Protein AF-A0A353QYB6-F1 (afdb_monomer_lite)

Radius of gyration: 22.94 Å; chains: 1; bounding box: 49×76×60 Å

Secondary structure (DSSP, 8-state):
-------HHHHHHHHHHHHHHHHHHTTSSGGGGSHHHHHHHHHHHTS-HHHHHHHHHHHHHHHHHHHHHTTS--SHHHHHHHHHHTT----S-SGGGSSHHHHHHHHHHHHS-HHHHHHHHHHHHHHHHHHHHGGGSS------------

Foldseek 3Di:
DDDPPPPPVVVVVVVVVVVVVVVVVLCPDPQSVPVLSSVLVVVLLVDDPVLVLVLLVVLLVLLVVVCVVVVVDPDPVSSVVLLVVLQDCPDPPDSQSVDSSSSSSVSSLSPDDPVVVVVSSVVSVVSVVVVVVVVVPPPPDDDPDDDDDD

pLDDT: mean 74.9, std 16.54, range [41.34, 92.12]

Structure (mmCIF, N/CA/C/O backbone):
data_AF-A0A353QYB6-F1
#
_entry.id   AF-A0A353QYB6-F1
#
loop_
_atom_site.group_PDB
_atom_site.id
_atom_site.type_symbol
_atom_site.label_atom_id
_atom_site.label_alt_id
_atom_site.label_comp_id
_atom_site.label_asym_id
_atom_site.label_entity_id
_atom_site.label_seq_id
_atom_site.pdbx_PDB_ins_code
_atom_site.Cartn_x
_atom_site.Cartn_y
_atom_site.Cartn_z
_atom_site.occupancy
_atom_site.B_iso_or_equiv
_atom_site.auth_seq_id
_atom_site.auth_comp_id
_atom_site.auth_asym_id
_atom_site.auth_atom_id
_atom_site.pdbx_PDB_model_num
ATOM 1 N N . MET A 1 1 ? 15.954 -36.002 -38.496 1.00 42.25 1 MET A N 1
ATOM 2 C CA . MET A 1 1 ? 15.210 -35.577 -37.290 1.00 42.25 1 MET A CA 1
ATOM 3 C C . MET A 1 1 ? 14.194 -34.516 -37.717 1.00 42.25 1 MET A C 1
ATOM 5 O O . MET A 1 1 ? 14.586 -33.361 -37.823 1.00 42.25 1 MET A O 1
ATOM 9 N N . PRO A 1 2 ? 12.956 -34.870 -38.111 1.00 41.34 2 PRO A N 1
ATOM 10 C CA . PRO A 1 2 ? 12.035 -33.892 -38.674 1.00 41.34 2 PRO A CA 1
ATOM 11 C C . PRO A 1 2 ? 11.235 -33.227 -37.552 1.00 41.34 2 PRO A C 1
ATOM 13 O O . PRO A 1 2 ? 10.491 -33.888 -36.829 1.00 41.34 2 PRO A O 1
ATOM 16 N N . TYR A 1 3 ? 11.377 -31.910 -37.418 1.00 44.81 3 TYR A N 1
ATOM 17 C CA . TYR A 1 3 ? 10.413 -31.100 -36.685 1.00 44.81 3 TYR A CA 1
ATOM 18 C C . TYR A 1 3 ? 9.067 -31.233 -37.403 1.00 44.81 3 TYR A C 1
ATOM 20 O O . TYR A 1 3 ? 8.918 -30.793 -38.544 1.00 44.81 3 TYR A O 1
ATOM 28 N N . LEU A 1 4 ? 8.114 -31.919 -36.764 1.00 46.19 4 LEU A N 1
ATOM 29 C CA . LEU A 1 4 ? 6.747 -32.024 -37.257 1.00 46.19 4 LEU A CA 1
ATOM 30 C C . LEU A 1 4 ? 6.182 -30.615 -37.441 1.00 46.19 4 LEU A C 1
ATOM 32 O O . LEU A 1 4 ? 6.070 -29.840 -36.492 1.00 46.19 4 LEU A O 1
ATOM 36 N N . ASN A 1 5 ? 5.817 -30.318 -38.683 1.00 53.81 5 ASN A N 1
ATOM 37 C CA . ASN A 1 5 ? 5.134 -29.105 -39.088 1.00 53.81 5 ASN A CA 1
ATOM 38 C C . ASN A 1 5 ? 3.717 -29.138 -38.492 1.00 53.81 5 ASN A C 1
ATOM 40 O O . ASN A 1 5 ? 2.794 -29.721 -39.065 1.00 53.81 5 ASN A O 1
ATOM 44 N N . LEU A 1 6 ? 3.573 -28.619 -37.271 1.00 51.34 6 LEU A N 1
ATOM 45 C CA . LEU A 1 6 ? 2.294 -28.578 -36.574 1.00 51.34 6 LEU A CA 1
ATOM 46 C C . LEU A 1 6 ? 1.309 -27.716 -37.384 1.00 51.34 6 LEU A C 1
ATOM 48 O O . LEU A 1 6 ? 1.665 -26.618 -37.814 1.00 51.34 6 LEU A O 1
ATOM 52 N N . PRO A 1 7 ? 0.061 -28.174 -37.589 1.00 56.31 7 PRO A N 1
ATOM 53 C CA . PRO A 1 7 ? -0.924 -27.418 -38.350 1.00 56.31 7 PRO A CA 1
ATOM 54 C C . PRO A 1 7 ? -1.155 -26.044 -37.707 1.00 56.31 7 PRO A C 1
ATOM 56 O O . PRO A 1 7 ? -1.299 -25.937 -36.491 1.00 56.31 7 PRO A O 1
ATOM 59 N N . ILE A 1 8 ? -1.254 -24.991 -38.524 1.00 55.84 8 ILE A N 1
ATOM 60 C CA . ILE A 1 8 ? -1.395 -23.582 -38.095 1.00 55.84 8 ILE A CA 1
ATOM 61 C C . ILE A 1 8 ? -2.524 -23.390 -37.055 1.00 55.84 8 ILE A C 1
ATOM 63 O O . ILE A 1 8 ? -2.413 -22.553 -36.161 1.00 55.84 8 ILE A O 1
ATOM 67 N N . LYS A 1 9 ? -3.593 -24.204 -37.110 1.00 50.03 9 LYS A N 1
ATOM 68 C CA . LYS A 1 9 ? -4.676 -24.215 -36.105 1.00 50.03 9 LYS A CA 1
ATOM 69 C C . LYS A 1 9 ? -4.204 -24.619 -34.698 1.00 50.03 9 LYS A C 1
ATOM 71 O O . LYS A 1 9 ? -4.651 -24.019 -33.728 1.00 50.03 9 LYS A O 1
ATOM 76 N N . MET A 1 10 ? -3.292 -25.587 -34.581 1.00 46.06 10 MET A N 1
ATOM 77 C CA . MET A 1 10 ? -2.682 -25.995 -33.307 1.00 46.06 10 MET A CA 1
ATOM 78 C C . MET A 1 10 ? -1.759 -24.906 -32.763 1.00 46.06 10 MET A C 1
ATOM 80 O O . MET A 1 10 ? -1.831 -24.588 -31.583 1.00 46.06 10 MET A O 1
ATOM 84 N N . VAL A 1 11 ? -0.959 -24.262 -33.619 1.00 54.94 11 VAL A N 1
ATOM 85 C CA . VAL A 1 11 ? -0.106 -23.135 -33.203 1.00 54.94 11 VAL A CA 1
ATOM 86 C C . VAL A 1 11 ? -0.957 -21.980 -32.663 1.00 54.94 11 VAL A C 1
ATOM 88 O O . VAL A 1 11 ? -0.653 -21.450 -31.598 1.00 54.94 11 VAL A O 1
ATOM 91 N N . LYS A 1 12 ? -2.082 -21.654 -33.319 1.00 51.41 12 LYS A N 1
ATOM 92 C CA . LYS A 1 12 ? -3.044 -20.653 -32.822 1.00 51.41 12 LYS A CA 1
ATOM 93 C C . LYS A 1 12 ? -3.677 -21.040 -31.482 1.00 51.41 12 LYS A C 1
ATOM 95 O O . LYS A 1 12 ? -3.816 -20.174 -30.629 1.00 51.41 12 LYS A O 1
ATOM 100 N N . LEU A 1 13 ? -4.009 -22.315 -31.267 1.00 53.12 13 LEU A N 1
ATOM 101 C CA . LEU A 1 13 ? -4.500 -22.813 -29.974 1.00 53.12 13 LEU A CA 1
ATOM 102 C C . LEU A 1 13 ? -3.441 -22.708 -28.869 1.00 53.12 13 LEU A C 1
ATOM 104 O O . LEU A 1 13 ? -3.777 -22.336 -27.752 1.00 53.12 13 LEU A O 1
ATOM 108 N N . PHE A 1 14 ? -2.168 -22.979 -29.167 1.00 52.03 14 PHE A N 1
ATOM 109 C CA . PHE A 1 14 ? -1.072 -22.849 -28.200 1.00 52.03 14 PHE A CA 1
ATOM 110 C C . PHE A 1 14 ? -0.734 -21.390 -27.866 1.00 52.03 14 PHE A C 1
ATOM 112 O O . PHE A 1 14 ? -0.475 -21.083 -26.703 1.00 52.03 14 PHE A O 1
ATOM 119 N N . VAL A 1 15 ? -0.748 -20.492 -28.858 1.00 56.06 15 VAL A N 1
ATOM 120 C CA . VAL A 1 15 ? -0.592 -19.040 -28.646 1.00 56.06 15 VAL A CA 1
ATOM 121 C C . VAL A 1 15 ? -1.756 -18.518 -27.808 1.00 56.06 15 VAL A C 1
ATOM 123 O O . VAL A 1 15 ? -1.536 -17.931 -26.753 1.00 56.06 15 VAL A O 1
ATOM 126 N N . SER A 1 16 ? -2.981 -18.876 -28.193 1.00 48.50 16 SER A N 1
ATOM 127 C CA . SER A 1 16 ? -4.193 -18.527 -27.464 1.00 48.50 16 SER A CA 1
ATOM 128 C C . SER A 1 16 ? -4.173 -19.071 -26.034 1.00 48.50 16 SER A C 1
ATOM 130 O O . SER A 1 16 ? -4.439 -18.322 -25.110 1.00 48.50 16 SER A O 1
ATOM 132 N N . ALA A 1 17 ? -3.764 -20.320 -25.798 1.00 52.78 17 ALA A N 1
ATOM 133 C CA . ALA A 1 17 ? -3.654 -20.885 -24.451 1.00 52.78 17 ALA A CA 1
ATOM 134 C C . ALA A 1 17 ? -2.601 -20.175 -23.580 1.00 52.78 17 ALA A C 1
ATOM 136 O O . ALA A 1 17 ? -2.788 -20.074 -22.368 1.00 52.78 17 ALA A O 1
ATOM 137 N N . LYS A 1 18 ? -1.508 -19.665 -24.167 1.00 45.44 18 LYS A N 1
ATOM 138 C CA . LYS A 1 18 ? -0.525 -18.834 -23.451 1.00 45.44 18 LYS A CA 1
ATOM 139 C C . LYS A 1 18 ? -1.090 -17.452 -23.113 1.00 45.44 18 LYS A C 1
ATOM 141 O O . LYS A 1 18 ? -0.893 -17.000 -21.990 1.00 45.44 18 LYS A O 1
ATOM 146 N N . GLU A 1 19 ? -1.824 -16.826 -24.030 1.00 45.81 19 GLU A N 1
ATOM 147 C CA . GLU A 1 19 ? -2.550 -15.571 -23.783 1.00 45.81 19 GLU A CA 1
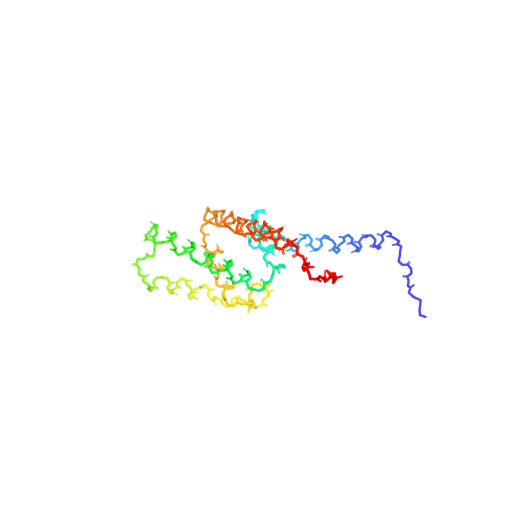ATOM 148 C C . GLU A 1 19 ? -3.648 -15.740 -22.732 1.00 45.81 19 GLU A C 1
ATOM 150 O O . GLU A 1 19 ? -3.696 -14.980 -21.771 1.00 45.81 19 GLU A O 1
ATOM 155 N N . TYR A 1 20 ? -4.450 -16.802 -22.826 1.00 47.91 20 TYR A N 1
ATOM 156 C CA . TYR A 1 20 ? -5.441 -17.168 -21.819 1.00 47.91 20 TYR A CA 1
ATOM 157 C C . TYR A 1 20 ? -4.786 -17.425 -20.462 1.00 47.91 20 TYR A C 1
ATOM 159 O O . TYR A 1 20 ? -5.299 -16.959 -19.456 1.00 47.91 20 TYR A O 1
ATOM 167 N N . LYS A 1 21 ? -3.638 -18.111 -20.399 1.00 46.25 21 LYS A N 1
ATOM 168 C CA . LYS A 1 21 ? -2.931 -18.361 -19.131 1.00 46.25 21 LYS A CA 1
ATOM 169 C C . LYS A 1 21 ? -2.330 -17.088 -18.525 1.00 46.25 21 LYS A C 1
ATOM 171 O O . LYS A 1 21 ? -2.293 -16.990 -17.302 1.00 46.25 21 LYS A O 1
ATOM 176 N N . LYS A 1 22 ? -1.901 -16.130 -19.357 1.00 44.09 22 LYS A N 1
ATOM 177 C CA . LYS A 1 22 ? -1.445 -14.796 -18.935 1.00 44.09 22 LYS A CA 1
ATOM 178 C C . LYS A 1 22 ? -2.609 -13.996 -18.336 1.00 44.09 22 LYS A C 1
ATOM 180 O O . LYS A 1 22 ? -2.547 -13.639 -17.169 1.00 44.09 22 LYS A O 1
ATOM 185 N N . VAL A 1 23 ? -3.721 -13.881 -19.067 1.00 48.78 23 VAL A N 1
ATOM 186 C CA . VAL A 1 23 ? -4.947 -13.199 -18.608 1.00 48.78 23 VAL A CA 1
ATOM 187 C C . VAL A 1 23 ? -5.548 -13.864 -17.359 1.00 48.78 23 VAL A C 1
ATOM 189 O O . VAL A 1 23 ? -6.030 -13.181 -16.469 1.00 48.78 23 VAL A O 1
ATOM 192 N N . PHE A 1 24 ? -5.497 -15.195 -17.236 1.00 45.62 24 PHE A N 1
ATOM 193 C CA . PHE A 1 24 ? -6.025 -15.916 -16.065 1.00 45.62 24 PHE A CA 1
ATOM 194 C C . PHE A 1 24 ? -5.086 -15.873 -14.842 1.00 45.62 24 PHE A C 1
ATOM 196 O O . PHE A 1 24 ? -5.518 -16.156 -13.724 1.00 45.62 24 PHE A O 1
ATOM 203 N N . MET A 1 25 ? -3.795 -15.559 -15.019 1.00 49.84 25 MET A N 1
ATOM 204 C CA . MET A 1 25 ? -2.881 -15.297 -13.896 1.00 49.84 25 MET A CA 1
ATOM 205 C C . MET A 1 25 ? -3.117 -13.917 -13.275 1.00 49.84 25 MET A C 1
ATOM 207 O O . MET A 1 25 ? -2.990 -13.813 -12.056 1.00 49.84 25 MET A O 1
ATOM 211 N N . ASP A 1 26 ? -3.565 -12.947 -14.073 1.00 50.91 26 ASP A N 1
ATOM 212 C CA . ASP A 1 26 ? -3.858 -11.562 -13.668 1.00 50.91 26 ASP A CA 1
ATOM 213 C C . ASP A 1 26 ? -5.189 -11.381 -12.908 1.00 50.91 26 ASP A C 1
ATOM 215 O O . ASP A 1 26 ? -5.547 -10.264 -12.575 1.00 50.91 26 ASP A O 1
ATOM 219 N N . TYR A 1 27 ? -5.947 -12.448 -12.617 1.00 53.81 27 TYR A N 1
ATOM 220 C CA . TYR A 1 27 ? -7.137 -12.387 -11.740 1.00 53.81 27 TYR A CA 1
ATOM 221 C C . TYR A 1 27 ? -6.960 -13.162 -10.426 1.00 53.81 27 TYR A C 1
ATOM 223 O O . TYR A 1 27 ? -7.929 -13.406 -9.701 1.00 53.81 27 TYR A O 1
ATOM 231 N N . ARG A 1 28 ? -5.741 -13.630 -10.122 1.00 71.19 28 ARG A N 1
ATOM 232 C CA . ARG A 1 28 ? -5.481 -14.454 -8.930 1.00 71.19 28 ARG A CA 1
ATOM 233 C C . ARG A 1 28 ? -5.003 -13.656 -7.726 1.00 71.19 28 ARG A C 1
ATOM 235 O O . ARG A 1 28 ? -5.112 -14.167 -6.608 1.00 71.19 28 ARG A O 1
ATOM 242 N N . ARG A 1 29 ? -4.450 -12.457 -7.911 1.00 84.00 29 ARG A N 1
ATOM 243 C CA . ARG A 1 29 ? -3.918 -11.672 -6.795 1.00 84.00 29 ARG A CA 1
ATOM 244 C C . ARG A 1 29 ? -5.085 -10.958 -6.111 1.00 84.00 29 ARG A C 1
ATOM 246 O O . ARG A 1 29 ? -6.100 -10.647 -6.727 1.00 84.00 29 ARG A O 1
ATOM 253 N N . TRP A 1 30 ? -4.987 -10.747 -4.801 1.00 87.75 30 TRP A N 1
ATOM 254 C CA . TRP A 1 30 ? -6.107 -10.198 -4.025 1.00 87.75 30 TRP A CA 1
ATOM 255 C C . TRP A 1 30 ? -6.521 -8.802 -4.516 1.00 87.75 30 TRP A C 1
ATOM 257 O O . TRP A 1 30 ? -7.710 -8.487 -4.490 1.00 87.75 30 TRP A O 1
ATOM 267 N N . TYR A 1 31 ? -5.555 -8.024 -5.017 1.00 89.81 31 TYR A N 1
ATOM 268 C CA . TYR A 1 31 ? -5.762 -6.681 -5.545 1.00 89.81 31 TYR A CA 1
ATOM 269 C C . TYR A 1 31 ? -6.331 -6.646 -6.967 1.00 89.81 31 TYR A C 1
ATOM 271 O O . TYR A 1 31 ? -6.831 -5.607 -7.382 1.00 89.81 31 TYR A O 1
ATOM 279 N N . ASP A 1 32 ? -6.335 -7.767 -7.697 1.00 88.38 32 ASP A N 1
ATOM 280 C CA . ASP A 1 32 ? -6.883 -7.825 -9.062 1.00 88.38 32 ASP A CA 1
ATOM 281 C C . ASP A 1 32 ? -8.416 -7.714 -9.093 1.00 88.38 32 ASP A C 1
ATOM 283 O O . ASP A 1 32 ? -9.030 -7.523 -10.142 1.00 88.38 32 ASP A O 1
ATOM 287 N N . LYS A 1 33 ? -9.055 -7.830 -7.924 1.00 85.81 33 LYS A N 1
ATOM 288 C CA . LYS A 1 33 ? -10.506 -7.692 -7.753 1.00 85.81 33 LYS A CA 1
ATOM 289 C C . LYS A 1 33 ? -10.989 -6.252 -7.915 1.00 85.81 33 LYS A C 1
ATOM 291 O O . LYS A 1 33 ? -12.158 -6.047 -8.233 1.00 85.81 33 LYS A O 1
ATOM 296 N N . ASP A 1 34 ? -10.117 -5.279 -7.666 1.00 86.88 34 ASP A N 1
ATOM 297 C CA . ASP A 1 34 ? -10.393 -3.863 -7.875 1.00 86.88 34 ASP A CA 1
ATOM 298 C C . ASP A 1 34 ? -9.627 -3.407 -9.129 1.00 86.88 34 ASP A C 1
ATOM 300 O O . ASP A 1 34 ? -8.397 -3.467 -9.148 1.00 86.88 34 ASP A O 1
ATOM 304 N N . PRO A 1 35 ? -10.314 -2.957 -10.195 1.00 88.31 35 PRO A N 1
ATOM 305 C CA . PRO A 1 35 ? -9.655 -2.588 -11.445 1.00 88.31 35 PRO A CA 1
ATOM 306 C C . PRO A 1 35 ? -8.712 -1.384 -11.301 1.00 88.31 35 PRO A C 1
ATOM 308 O O . PRO A 1 35 ? -7.736 -1.286 -12.045 1.00 88.31 35 PRO A O 1
ATOM 311 N N . ILE A 1 36 ? -8.981 -0.472 -10.361 1.00 88.88 36 ILE A N 1
ATOM 312 C CA . ILE A 1 36 ? -8.123 0.686 -10.087 1.00 88.88 36 ILE A CA 1
ATOM 313 C C . ILE A 1 36 ? -6.865 0.204 -9.374 1.00 88.88 36 ILE A C 1
ATOM 315 O O . ILE A 1 36 ? -5.757 0.523 -9.803 1.00 88.88 36 ILE A O 1
ATOM 319 N N . LEU A 1 37 ? -7.031 -0.606 -8.326 1.00 89.44 37 LEU A N 1
ATOM 320 C CA . LEU A 1 37 ? -5.900 -1.117 -7.559 1.00 89.44 37 LEU A CA 1
ATOM 321 C C . LEU A 1 37 ? -5.024 -2.061 -8.391 1.00 89.44 37 LEU A C 1
ATOM 323 O O . LEU A 1 37 ? -3.804 -1.947 -8.347 1.00 89.44 37 LEU A O 1
ATOM 327 N N . SER A 1 38 ? -5.627 -2.938 -9.197 1.00 89.94 38 SER A N 1
ATOM 328 C CA . SER A 1 38 ? -4.914 -3.821 -10.126 1.00 89.94 38 SER A CA 1
ATOM 329 C C . SER A 1 38 ? -4.039 -3.020 -11.090 1.00 89.94 38 SER A C 1
ATOM 331 O O . SER A 1 38 ? -2.840 -3.275 -11.210 1.00 89.94 38 SER A O 1
ATOM 333 N N . LYS A 1 39 ? -4.605 -1.977 -11.715 1.00 88.94 39 LYS A N 1
ATOM 334 C CA . LYS A 1 39 ? -3.857 -1.101 -12.623 1.00 88.94 39 LYS A CA 1
ATOM 335 C C . LYS A 1 39 ? -2.732 -0.359 -11.899 1.00 88.94 39 LYS A C 1
ATOM 337 O O . LYS A 1 39 ? -1.621 -0.304 -12.419 1.00 88.94 39 LYS A O 1
ATOM 342 N N . ALA A 1 40 ? -3.003 0.184 -10.714 1.00 89.38 40 ALA A N 1
ATOM 343 C CA . ALA A 1 40 ? -2.007 0.882 -9.906 1.00 89.38 40 ALA A CA 1
ATOM 344 C C . ALA A 1 40 ? -0.835 -0.041 -9.526 1.00 89.38 40 ALA A C 1
ATOM 346 O O . ALA A 1 40 ? 0.322 0.325 -9.717 1.00 89.38 40 ALA A O 1
ATOM 347 N N . MET A 1 41 ? -1.127 -1.266 -9.077 1.00 90.31 41 MET A N 1
ATOM 348 C CA . MET A 1 41 ? -0.117 -2.273 -8.738 1.00 90.31 41 MET A CA 1
ATOM 349 C C . MET A 1 41 ? 0.681 -2.736 -9.961 1.00 90.31 41 MET A C 1
ATOM 351 O O . MET A 1 41 ? 1.884 -2.949 -9.843 1.00 90.31 41 MET A O 1
ATOM 355 N N . GLY A 1 42 ? 0.049 -2.850 -11.133 1.00 90.00 42 GLY A N 1
ATOM 356 C CA . GLY A 1 42 ? 0.740 -3.183 -12.381 1.00 90.00 42 GLY A CA 1
ATOM 357 C C . GLY A 1 42 ? 1.732 -2.103 -12.822 1.00 90.00 42 GLY A C 1
ATOM 358 O O . GLY A 1 42 ? 2.840 -2.422 -13.242 1.00 90.00 42 GLY A O 1
ATOM 359 N N . ILE A 1 43 ? 1.374 -0.822 -12.681 1.00 88.38 43 ILE A N 1
ATOM 360 C CA . ILE A 1 43 ? 2.295 0.291 -12.970 1.00 88.38 43 ILE A CA 1
ATOM 361 C C . ILE A 1 43 ? 3.444 0.306 -11.957 1.00 88.38 43 ILE A C 1
ATOM 363 O O . ILE A 1 43 ? 4.607 0.466 -12.340 1.00 88.38 43 ILE A O 1
ATOM 367 N N . LEU A 1 44 ? 3.126 0.096 -10.677 1.00 89.81 44 LEU A N 1
ATOM 368 C CA . LEU A 1 44 ? 4.111 0.044 -9.604 1.00 89.81 44 LEU A CA 1
ATOM 369 C C . LEU A 1 44 ? 5.141 -1.076 -9.833 1.00 89.81 44 LEU A C 1
ATOM 371 O O . LEU A 1 44 ? 6.333 -0.805 -9.743 1.00 89.81 44 LEU A O 1
ATOM 375 N N . GLU A 1 45 ? 4.701 -2.278 -10.231 1.00 91.12 45 GLU A N 1
ATOM 376 C CA . GLU A 1 45 ? 5.563 -3.432 -10.563 1.00 91.12 45 GLU A CA 1
ATOM 377 C C . GLU A 1 45 ? 6.597 -3.100 -11.655 1.00 91.12 45 GLU A C 1
ATOM 379 O O . GLU A 1 45 ? 7.716 -3.603 -11.621 1.00 91.12 45 GLU A O 1
ATOM 384 N N . THR A 1 46 ? 6.247 -2.228 -12.606 1.00 89.25 46 THR A N 1
ATOM 385 C CA . THR A 1 46 ? 7.133 -1.809 -13.712 1.00 89.25 46 THR A CA 1
ATOM 386 C C . THR A 1 46 ? 7.929 -0.528 -13.450 1.00 89.25 46 THR A C 1
ATOM 388 O O . THR A 1 46 ? 8.704 -0.106 -14.306 1.00 89.25 46 THR A O 1
ATOM 391 N N . SER A 1 47 ? 7.716 0.119 -12.304 1.00 88.88 47 SER A N 1
ATOM 392 C CA . SER A 1 47 ? 8.402 1.361 -11.939 1.00 88.88 47 SER A CA 1
ATOM 393 C C . SER A 1 47 ? 9.771 1.097 -11.311 1.00 88.88 47 SER A C 1
ATOM 395 O O . SER A 1 47 ? 10.030 0.002 -10.826 1.00 88.88 47 SER A O 1
ATOM 397 N N . ASP A 1 48 ? 10.631 2.116 -11.276 1.00 90.50 48 ASP A N 1
ATOM 398 C CA . ASP A 1 48 ? 11.915 2.045 -10.575 1.00 90.50 48 ASP A CA 1
ATOM 399 C C . ASP A 1 48 ? 11.755 1.908 -9.051 1.00 90.50 48 ASP A C 1
ATOM 401 O O . ASP A 1 48 ? 10.790 2.402 -8.456 1.00 90.50 48 ASP A O 1
ATOM 405 N N . ASP A 1 49 ? 12.757 1.291 -8.424 1.00 90.12 49 ASP A N 1
ATOM 406 C CA . ASP A 1 49 ? 12.790 0.990 -6.991 1.00 90.12 49 ASP A CA 1
ATOM 407 C C . ASP A 1 49 ? 12.542 2.230 -6.122 1.00 90.12 49 ASP A C 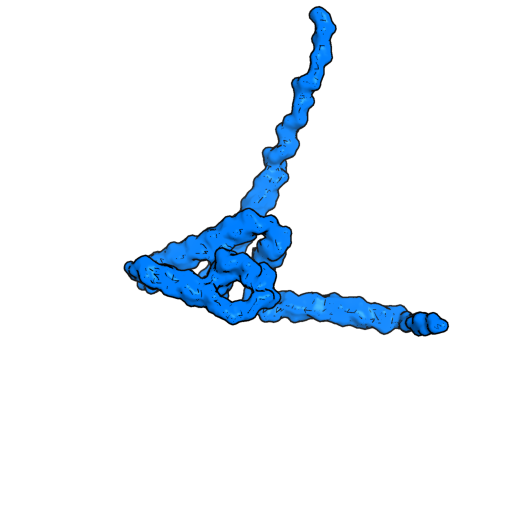1
ATOM 409 O O . ASP A 1 49 ? 11.790 2.170 -5.151 1.00 90.12 49 ASP A O 1
ATOM 413 N N . LYS A 1 50 ? 13.120 3.389 -6.473 1.00 90.50 50 LYS A N 1
ATOM 414 C CA . LYS A 1 50 ? 12.968 4.622 -5.680 1.00 90.50 50 LYS A CA 1
ATOM 415 C C . LYS A 1 50 ? 11.500 5.028 -5.597 1.00 90.50 50 LYS A C 1
ATOM 417 O O . LYS A 1 50 ? 11.011 5.358 -4.514 1.00 90.50 50 LYS A O 1
ATOM 422 N N . PHE A 1 51 ? 10.789 4.980 -6.717 1.00 89.12 51 PHE A N 1
ATOM 423 C CA . PHE A 1 51 ? 9.363 5.269 -6.728 1.00 89.12 51 PHE A CA 1
ATOM 424 C C . PHE A 1 51 ? 8.532 4.195 -6.029 1.00 89.12 51 PHE A C 1
ATOM 426 O O . PHE A 1 51 ? 7.602 4.532 -5.297 1.00 89.12 51 PHE A O 1
ATOM 433 N N . GLN A 1 52 ? 8.878 2.918 -6.200 1.00 92.12 52 GLN A N 1
ATOM 434 C CA . GLN A 1 52 ? 8.196 1.836 -5.493 1.00 92.12 52 GLN A CA 1
ATOM 435 C C . GLN A 1 52 ? 8.259 2.025 -3.971 1.00 92.12 52 GLN A C 1
ATOM 437 O O . GLN A 1 52 ? 7.230 1.961 -3.294 1.00 92.12 52 GLN A O 1
ATOM 442 N N . ILE A 1 53 ? 9.441 2.351 -3.440 1.00 91.88 53 ILE A N 1
ATOM 443 C CA . ILE A 1 53 ? 9.638 2.653 -2.019 1.00 91.88 53 ILE A CA 1
ATOM 444 C C . ILE A 1 53 ? 8.858 3.901 -1.595 1.00 91.88 53 ILE A C 1
ATOM 446 O O . ILE A 1 53 ? 8.220 3.893 -0.543 1.00 91.88 53 ILE A O 1
ATOM 450 N N . GLN A 1 54 ? 8.855 4.967 -2.401 1.00 90.94 54 GLN A N 1
ATOM 451 C CA . GLN A 1 54 ? 8.100 6.185 -2.091 1.00 90.94 54 GLN A CA 1
ATOM 452 C C . GLN A 1 54 ? 6.597 5.907 -1.954 1.00 90.94 54 GLN A C 1
ATOM 454 O O . GLN A 1 54 ? 5.965 6.362 -0.997 1.00 90.94 54 GLN A O 1
ATOM 459 N N . VAL A 1 55 ? 6.030 5.127 -2.877 1.00 90.50 55 VAL A N 1
ATOM 460 C CA . VAL A 1 55 ? 4.625 4.710 -2.812 1.00 90.50 55 VAL A CA 1
ATOM 461 C C . VAL A 1 55 ? 4.386 3.829 -1.585 1.00 90.50 55 VAL A C 1
ATOM 463 O O . VAL A 1 55 ? 3.431 4.076 -0.854 1.00 90.50 55 VAL A O 1
ATOM 466 N N . ALA A 1 56 ? 5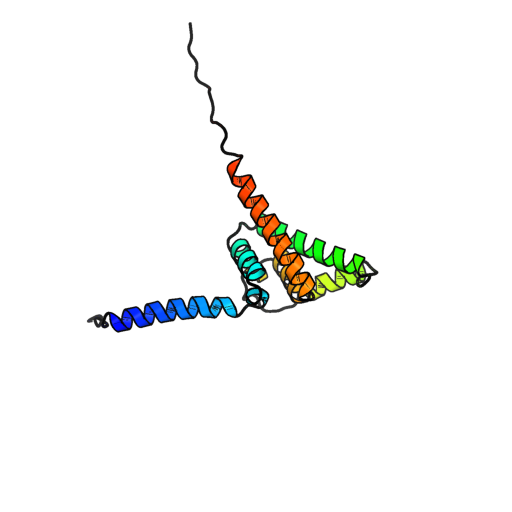.265 2.863 -1.299 1.00 92.06 56 ALA A N 1
ATOM 467 C CA . ALA A 1 56 ? 5.162 1.996 -0.121 1.00 92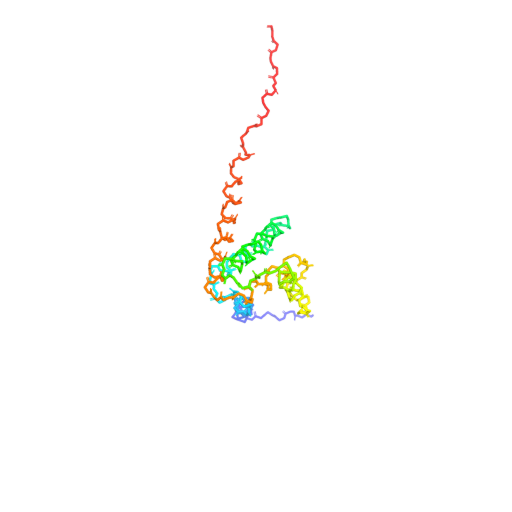.06 56 ALA A CA 1
ATOM 468 C C . ALA A 1 56 ? 5.141 2.784 1.200 1.00 92.06 56 ALA A C 1
ATOM 470 O O . ALA A 1 56 ? 4.318 2.526 2.079 1.00 92.06 56 ALA A O 1
ATOM 471 N N . LEU A 1 57 ? 6.013 3.784 1.336 1.00 91.00 57 LEU A N 1
ATOM 472 C CA . LEU A 1 57 ? 6.055 4.650 2.513 1.00 91.00 57 LEU A CA 1
ATOM 473 C C . LEU A 1 57 ? 4.791 5.506 2.633 1.00 91.00 57 LEU A C 1
ATOM 475 O O . LEU A 1 57 ? 4.247 5.640 3.730 1.00 91.00 57 LEU A O 1
ATOM 479 N N . ASN A 1 58 ? 4.288 6.046 1.518 1.00 88.88 58 ASN A N 1
ATOM 480 C CA . ASN A 1 58 ? 3.040 6.802 1.537 1.00 88.88 58 ASN A CA 1
ATOM 481 C C . ASN A 1 58 ? 1.842 5.919 1.916 1.00 88.88 58 ASN A C 1
ATOM 483 O O . ASN A 1 58 ? 0.979 6.345 2.678 1.00 88.88 58 ASN A O 1
ATOM 487 N N . LEU A 1 59 ? 1.815 4.670 1.446 1.00 90.44 59 LEU A N 1
ATOM 488 C CA . LEU A 1 59 ? 0.799 3.689 1.827 1.00 90.44 59 LEU A CA 1
ATOM 489 C C . LEU A 1 59 ? 0.773 3.450 3.333 1.00 90.44 59 LEU A C 1
ATOM 491 O O . LEU A 1 59 ? -0.282 3.562 3.955 1.00 90.44 59 LEU A O 1
ATOM 495 N N . ILE A 1 60 ? 1.934 3.162 3.921 1.00 90.44 60 ILE A N 1
ATOM 496 C CA . ILE A 1 60 ? 2.065 2.951 5.367 1.00 90.44 60 ILE A CA 1
ATOM 497 C C . ILE A 1 60 ? 1.572 4.189 6.123 1.00 90.44 60 ILE A C 1
ATOM 499 O O . ILE A 1 60 ? 0.779 4.061 7.056 1.00 90.44 60 ILE A O 1
ATOM 503 N N . LYS A 1 61 ? 1.983 5.384 5.682 1.00 89.44 61 LYS A N 1
ATOM 504 C CA . LYS A 1 61 ? 1.565 6.658 6.273 1.00 89.44 61 LYS A CA 1
ATOM 505 C C . LYS A 1 61 ? 0.042 6.819 6.269 1.00 89.44 61 LYS A C 1
ATOM 507 O O . LYS A 1 61 ? -0.537 6.983 7.337 1.00 89.44 61 LYS A O 1
ATOM 512 N N . VAL A 1 62 ? -0.603 6.714 5.105 1.00 88.00 62 VAL A N 1
ATOM 513 C CA . VAL A 1 62 ? -2.059 6.902 4.962 1.00 88.00 62 VAL A CA 1
ATOM 514 C C . VAL A 1 62 ? -2.842 5.894 5.809 1.00 88.00 62 VAL A C 1
ATOM 516 O O . VAL A 1 62 ? -3.837 6.251 6.440 1.00 88.00 62 VAL A O 1
ATOM 519 N N . ILE A 1 63 ? -2.392 4.635 5.859 1.00 88.38 63 ILE A N 1
ATOM 520 C CA . ILE A 1 63 ? -3.036 3.596 6.674 1.00 88.38 63 ILE A CA 1
ATOM 521 C C . ILE A 1 63 ? -2.935 3.937 8.165 1.00 88.38 63 ILE A C 1
ATOM 523 O O . ILE A 1 63 ? -3.927 3.817 8.886 1.00 88.38 63 ILE A O 1
ATOM 527 N N . ILE A 1 64 ? -1.761 4.354 8.643 1.00 88.38 64 ILE A N 1
ATOM 528 C CA . ILE A 1 64 ? -1.561 4.721 10.051 1.00 88.38 64 ILE A CA 1
ATOM 529 C C . ILE A 1 64 ? -2.384 5.959 10.408 1.00 88.38 64 ILE A C 1
ATOM 531 O O . ILE A 1 64 ? -3.094 5.931 11.411 1.00 88.38 64 ILE A O 1
ATOM 535 N N . GLU A 1 65 ? -2.333 7.010 9.587 1.00 87.12 65 GLU A N 1
ATOM 536 C CA . GLU A 1 65 ? -3.081 8.254 9.807 1.00 87.12 65 GLU A CA 1
ATOM 537 C C . GLU A 1 65 ? -4.577 7.976 9.948 1.00 87.12 65 GLU A C 1
ATOM 539 O O . GLU A 1 65 ? -5.185 8.384 10.936 1.00 87.12 65 GLU A O 1
ATOM 544 N N . HIS A 1 66 ? -5.153 7.174 9.049 1.00 85.19 66 HIS A N 1
ATOM 545 C CA . HIS A 1 66 ? -6.567 6.828 9.152 1.00 85.19 66 HIS A CA 1
ATOM 546 C C . HIS A 1 66 ? -6.895 6.036 10.420 1.00 85.19 66 HIS A C 1
ATOM 548 O O . HIS A 1 66 ? -7.925 6.274 11.041 1.00 85.19 66 HIS A O 1
ATOM 554 N N . ASN A 1 67 ? -6.037 5.096 10.825 1.00 84.00 67 ASN A N 1
ATOM 555 C CA . ASN A 1 67 ? -6.274 4.321 12.043 1.00 84.00 67 ASN A CA 1
ATOM 556 C C . ASN A 1 67 ? -6.149 5.162 13.325 1.00 84.00 67 ASN A C 1
ATOM 558 O O . ASN A 1 67 ? -6.786 4.850 14.333 1.00 84.00 67 ASN A O 1
ATOM 562 N N . ILE A 1 68 ? -5.358 6.234 13.300 1.00 84.94 68 ILE A N 1
ATOM 563 C CA . ILE A 1 68 ? -5.330 7.225 14.381 1.00 84.94 68 ILE A CA 1
ATOM 564 C C . ILE A 1 68 ? -6.634 8.036 14.369 1.00 84.94 68 ILE A C 1
ATOM 566 O O . ILE A 1 68 ? -7.268 8.182 15.411 1.00 84.94 68 ILE A O 1
ATOM 570 N N . GLU A 1 69 ? -7.086 8.506 13.202 1.00 85.00 69 GLU A N 1
ATOM 571 C CA . GLU A 1 69 ? -8.343 9.260 13.055 1.00 85.00 69 GLU A CA 1
ATOM 572 C C . GLU A 1 69 ? -9.574 8.461 13.508 1.00 85.00 69 GLU A C 1
ATOM 574 O O . GLU A 1 69 ? -10.475 9.008 14.145 1.00 85.00 69 GLU A O 1
ATOM 579 N N . THR A 1 70 ? -9.613 7.156 13.221 1.00 82.69 70 THR A N 1
ATOM 580 C CA . THR A 1 70 ? -10.688 6.255 13.664 1.00 82.69 70 THR A CA 1
ATOM 581 C C . THR A 1 70 ? -10.506 5.739 15.090 1.00 82.69 70 THR A C 1
ATOM 583 O O . THR A 1 70 ? -11.313 4.930 15.552 1.00 82.69 70 THR A O 1
ATOM 586 N N . ASN A 1 71 ? -9.471 6.202 15.800 1.00 80.69 71 ASN A N 1
ATOM 587 C CA . ASN A 1 71 ? -9.144 5.828 17.175 1.00 80.69 71 ASN A CA 1
ATOM 588 C C . ASN A 1 71 ? -8.922 4.308 17.368 1.00 80.69 71 ASN A C 1
ATOM 590 O O . ASN A 1 71 ? -9.121 3.765 18.461 1.00 80.69 71 ASN A O 1
ATOM 594 N N . THR A 1 72 ? -8.526 3.607 16.296 1.00 78.25 72 THR A N 1
ATOM 595 C CA . THR A 1 72 ? -8.131 2.190 16.309 1.00 78.25 72 THR A CA 1
ATOM 596 C C . THR A 1 72 ? -6.708 2.020 16.827 1.00 78.25 72 THR A C 1
ATOM 598 O O . THR A 1 72 ? -6.452 1.068 17.562 1.00 78.25 72 THR A O 1
ATOM 601 N N . PHE A 1 73 ? -5.799 2.944 16.502 1.00 84.25 73 PHE A N 1
ATOM 602 C CA . PHE A 1 73 ? -4.465 3.017 17.102 1.00 84.25 73 PHE A CA 1
ATOM 603 C C . PHE A 1 73 ? -4.441 4.125 18.145 1.00 84.25 73 PHE A C 1
ATOM 605 O O . PHE A 1 73 ? -4.616 5.296 17.821 1.00 84.25 73 PHE A O 1
ATOM 612 N N . ASN A 1 74 ? -4.237 3.744 19.404 1.00 82.00 74 ASN A N 1
ATOM 613 C CA . ASN A 1 74 ? -4.224 4.678 20.530 1.00 82.00 74 ASN A CA 1
ATOM 614 C C . ASN A 1 74 ? -2.802 4.887 21.071 1.00 82.00 74 ASN A C 1
ATOM 616 O O . ASN A 1 74 ? -2.545 5.851 21.790 1.00 82.00 74 ASN A O 1
ATOM 620 N N . THR A 1 75 ? -1.879 3.983 20.734 1.00 84.00 75 THR A N 1
ATOM 621 C CA . THR A 1 75 ? -0.496 3.975 21.218 1.00 84.00 75 THR A CA 1
ATOM 622 C C . THR A 1 75 ? 0.501 3.727 20.088 1.00 84.00 75 THR A C 1
ATOM 624 O O . THR A 1 75 ? 0.151 3.232 19.015 1.00 84.00 75 THR A O 1
ATOM 627 N N . VAL A 1 76 ? 1.772 4.056 20.337 1.00 81.94 76 VAL A N 1
ATOM 628 C CA . VAL A 1 76 ? 2.872 3.749 19.408 1.00 81.94 76 VAL A CA 1
ATOM 629 C C . VAL A 1 76 ? 3.045 2.233 19.268 1.00 81.94 76 VAL A C 1
ATOM 631 O O . VAL A 1 76 ? 3.351 1.746 18.182 1.00 81.94 76 VAL A O 1
ATOM 634 N N . GLU A 1 77 ? 2.782 1.474 20.331 1.00 83.62 77 GLU A N 1
ATOM 635 C CA . GLU A 1 77 ? 2.791 0.013 20.330 1.00 83.62 77 GLU A CA 1
ATOM 636 C C . GLU A 1 77 ? 1.779 -0.584 19.345 1.00 83.62 77 GLU A C 1
ATOM 638 O O . GLU A 1 77 ? 2.115 -1.554 18.666 1.00 83.62 77 GLU A O 1
ATOM 643 N N . ASP A 1 78 ? 0.582 -0.001 19.206 1.00 81.50 78 ASP A N 1
ATOM 644 C CA . ASP A 1 78 ? -0.418 -0.464 18.230 1.00 81.50 78 ASP A CA 1
ATOM 645 C C . ASP A 1 78 ? 0.098 -0.317 16.790 1.00 81.50 78 ASP A C 1
ATOM 647 O O . ASP A 1 78 ? -0.079 -1.208 15.957 1.00 81.50 78 ASP A O 1
ATOM 651 N N . ILE A 1 79 ? 0.798 0.788 16.516 1.00 81.69 79 ILE A N 1
ATOM 652 C CA . ILE A 1 79 ? 1.397 1.079 15.209 1.00 81.69 79 ILE A CA 1
ATOM 653 C C . ILE A 1 79 ? 2.533 0.096 14.920 1.00 81.69 79 ILE A C 1
ATOM 655 O O . ILE A 1 79 ? 2.567 -0.515 13.851 1.00 81.69 79 ILE A O 1
ATOM 659 N N . LEU A 1 80 ? 3.447 -0.088 15.878 1.00 83.56 80 LEU A N 1
ATOM 660 C CA . LEU A 1 80 ? 4.554 -1.038 15.751 1.00 83.56 80 LEU A CA 1
ATOM 661 C C . LEU A 1 80 ? 4.032 -2.458 15.537 1.00 83.56 80 LEU A C 1
ATOM 663 O O . LEU A 1 80 ? 4.518 -3.160 14.657 1.00 83.56 80 LEU A O 1
ATOM 667 N N . LYS A 1 81 ? 2.990 -2.860 16.271 1.00 84.31 81 LYS A N 1
ATOM 668 C CA . LYS A 1 81 ? 2.348 -4.164 16.103 1.00 84.31 81 LYS A CA 1
ATOM 669 C C . LYS A 1 81 ? 1.746 -4.332 14.709 1.00 84.31 81 LYS A C 1
ATOM 671 O O . LYS A 1 81 ? 1.946 -5.377 14.103 1.00 84.31 81 LYS A O 1
ATOM 676 N N . ALA A 1 82 ? 1.060 -3.322 14.177 1.00 79.94 82 ALA A N 1
ATOM 677 C CA . ALA A 1 82 ? 0.478 -3.384 12.835 1.00 79.94 82 ALA A CA 1
ATOM 678 C C . ALA A 1 82 ? 1.548 -3.513 11.734 1.00 79.94 82 ALA A C 1
ATOM 680 O O . ALA A 1 82 ? 1.385 -4.284 10.788 1.00 79.94 82 ALA A O 1
ATOM 681 N N . VAL A 1 83 ? 2.663 -2.793 11.878 1.00 81.88 83 VAL A N 1
ATOM 682 C CA . VAL A 1 83 ? 3.821 -2.897 10.977 1.00 81.88 83 VAL A CA 1
ATOM 683 C C . VAL A 1 83 ? 4.487 -4.271 11.104 1.00 81.88 83 VAL A C 1
ATOM 685 O O . VAL A 1 83 ? 4.843 -4.879 10.097 1.00 81.88 83 VAL A O 1
ATOM 688 N N . ASP A 1 84 ? 4.623 -4.791 12.324 1.00 80.00 84 ASP A N 1
ATOM 689 C CA . ASP A 1 84 ? 5.188 -6.111 12.613 1.00 80.00 84 ASP A CA 1
ATOM 690 C C . ASP A 1 84 ? 4.331 -7.256 12.054 1.00 80.00 84 ASP A C 1
ATOM 692 O O . ASP A 1 84 ? 4.860 -8.185 11.444 1.00 80.00 84 ASP A O 1
ATOM 696 N N . GLU A 1 85 ? 3.008 -7.180 12.204 1.00 75.38 85 GLU A N 1
ATOM 697 C CA . GLU A 1 85 ? 2.043 -8.116 11.612 1.00 75.38 85 GLU A CA 1
ATOM 698 C C . GLU A 1 85 ? 2.082 -8.072 10.077 1.00 75.38 85 GLU A C 1
ATOM 700 O O . GLU A 1 85 ? 1.966 -9.108 9.417 1.00 75.38 85 GLU A O 1
ATOM 705 N N . GLY A 1 86 ? 2.335 -6.889 9.511 1.00 67.19 86 GLY A N 1
ATOM 706 C CA . GLY A 1 86 ? 2.611 -6.684 8.090 1.00 67.19 86 GLY A CA 1
ATOM 707 C C . GLY A 1 86 ? 3.937 -7.283 7.601 1.00 67.19 86 GLY A C 1
ATOM 708 O O . GLY A 1 86 ? 4.236 -7.183 6.418 1.00 67.19 86 GLY A O 1
ATOM 709 N N . ARG A 1 87 ? 4.745 -7.928 8.454 1.00 65.12 87 ARG A N 1
ATOM 710 C CA . ARG A 1 87 ? 5.944 -8.676 8.028 1.00 65.12 87 ARG A CA 1
ATOM 711 C C . ARG A 1 87 ? 5.697 -10.174 7.841 1.00 65.12 87 ARG A C 1
ATOM 713 O O . ARG A 1 87 ? 6.660 -10.937 7.763 1.00 65.12 87 ARG A O 1
ATOM 720 N N . CYS A 1 88 ? 4.441 -10.627 7.790 1.00 60.06 88 CYS A N 1
ATOM 721 C CA . CYS A 1 88 ? 4.122 -12.054 7.816 1.00 60.06 88 CYS A CA 1
ATOM 722 C C . CYS A 1 88 ? 4.833 -12.865 6.708 1.00 60.06 88 CYS A C 1
ATOM 724 O O . CYS A 1 88 ? 4.970 -12.432 5.556 1.00 60.06 88 CYS A O 1
ATOM 726 N N . GLU A 1 89 ? 5.275 -14.078 7.070 1.00 57.34 89 GLU A N 1
ATOM 727 C CA . GLU A 1 89 ? 6.078 -15.012 6.259 1.00 57.34 89 GLU A CA 1
ATOM 728 C C . GLU A 1 89 ? 5.289 -15.686 5.117 1.00 57.34 89 GLU A C 1
ATOM 730 O O . GLU A 1 89 ? 5.515 -16.851 4.788 1.00 57.34 89 GLU A O 1
ATOM 735 N N . LYS A 1 90 ? 4.348 -14.988 4.465 1.00 58.06 90 LYS A N 1
ATOM 736 C CA . LYS A 1 90 ? 3.911 -15.444 3.136 1.00 58.06 90 LYS A CA 1
ATOM 737 C C . LYS A 1 90 ? 5.181 -15.502 2.264 1.00 58.06 90 LYS A C 1
ATOM 739 O O . LYS A 1 90 ? 5.964 -14.545 2.264 1.00 58.06 90 LYS A O 1
ATOM 744 N N . GLY A 1 91 ? 5.436 -16.665 1.654 1.00 56.53 91 GLY A N 1
ATOM 745 C CA . GLY A 1 91 ? 6.682 -16.968 0.940 1.00 56.53 91 GLY A CA 1
ATOM 746 C C . GLY A 1 91 ? 7.012 -15.951 -0.158 1.00 56.53 91 GLY A C 1
ATOM 747 O O . GLY A 1 91 ? 6.130 -15.233 -0.615 1.00 56.53 91 GLY A O 1
ATOM 748 N N . ASN A 1 92 ? 8.280 -15.899 -0.577 1.00 61.28 92 ASN A N 1
ATOM 749 C CA . ASN A 1 92 ? 8.837 -14.898 -1.505 1.00 61.28 92 ASN A CA 1
ATOM 750 C C . ASN A 1 92 ? 8.400 -15.098 -2.971 1.00 61.28 92 ASN A C 1
ATOM 752 O O . ASN A 1 92 ? 9.236 -15.200 -3.867 1.00 61.28 92 ASN A O 1
ATOM 756 N N . GLU A 1 93 ? 7.101 -15.220 -3.233 1.00 73.75 93 GLU A N 1
ATOM 757 C CA . GLU A 1 93 ? 6.593 -15.576 -4.563 1.00 73.75 93 GLU A CA 1
ATOM 758 C C . GLU A 1 93 ? 6.058 -14.377 -5.356 1.00 73.75 93 GLU A C 1
ATOM 760 O O . GLU A 1 93 ? 5.850 -14.498 -6.566 1.00 73.75 93 GLU A O 1
ATOM 765 N N . ARG A 1 94 ? 5.813 -13.225 -4.718 1.00 84.38 94 ARG A N 1
ATOM 766 C CA . ARG A 1 94 ? 5.257 -12.040 -5.390 1.00 84.38 94 ARG A CA 1
ATOM 767 C C . ARG A 1 94 ? 6.330 -10.980 -5.602 1.00 84.38 94 ARG A C 1
ATOM 769 O O . ARG A 1 94 ? 7.272 -10.870 -4.826 1.00 84.38 94 ARG A O 1
ATOM 776 N N . TRP A 1 95 ? 6.158 -10.166 -6.642 1.00 88.69 95 TRP A N 1
ATOM 777 C CA . TRP A 1 95 ? 7.132 -9.136 -7.026 1.00 88.69 95 TRP A CA 1
ATOM 778 C C . TRP A 1 95 ? 7.433 -8.149 -5.887 1.00 88.69 95 TRP A C 1
ATOM 780 O O . TRP A 1 95 ? 8.573 -7.740 -5.710 1.00 88.69 95 TRP A O 1
ATOM 790 N N . TYR A 1 96 ? 6.425 -7.827 -5.073 1.00 88.00 96 TYR A N 1
ATOM 791 C CA . TYR A 1 96 ? 6.546 -6.897 -3.953 1.00 88.00 96 TYR A CA 1
ATOM 792 C C . TYR A 1 96 ? 7.060 -7.561 -2.665 1.00 88.00 96 TYR A C 1
ATOM 794 O O . TYR A 1 96 ? 7.320 -6.859 -1.695 1.00 88.00 96 TYR A O 1
ATOM 802 N N . ASP A 1 97 ? 7.199 -8.895 -2.623 1.00 86.62 97 ASP A N 1
ATOM 803 C CA . ASP A 1 97 ? 7.740 -9.604 -1.452 1.00 86.62 97 ASP A CA 1
ATOM 804 C C . ASP A 1 97 ? 9.277 -9.499 -1.367 1.00 86.62 97 ASP A C 1
ATOM 806 O O . ASP A 1 97 ? 9.859 -9.927 -0.370 1.00 86.62 97 ASP A O 1
ATOM 810 N N . ILE A 1 98 ? 9.930 -8.959 -2.407 1.00 84.12 98 ILE A N 1
ATOM 811 C CA . ILE A 1 98 ? 11.392 -8.816 -2.500 1.00 84.12 98 ILE A CA 1
ATOM 812 C C . ILE A 1 98 ? 11.898 -7.741 -1.535 1.00 84.12 98 ILE A C 1
ATOM 814 O O . ILE A 1 98 ? 12.900 -7.951 -0.852 1.00 84.12 98 ILE A O 1
ATOM 818 N N . ASP A 1 99 ? 11.202 -6.606 -1.468 1.00 89.62 99 ASP A N 1
ATOM 819 C CA . ASP A 1 99 ? 11.541 -5.508 -0.569 1.00 89.62 99 ASP A CA 1
ATOM 820 C C . ASP A 1 99 ? 10.637 -5.513 0.666 1.00 89.62 99 ASP A C 1
ATOM 822 O O . ASP A 1 99 ? 9.416 -5.666 0.580 1.00 89.62 99 ASP A O 1
ATOM 826 N N . LEU A 1 100 ? 11.242 -5.315 1.836 1.00 88.19 100 LEU A N 1
ATOM 827 C CA . LEU A 1 100 ? 10.530 -5.366 3.108 1.00 88.19 100 LEU A CA 1
ATOM 828 C C . LEU A 1 100 ? 9.495 -4.242 3.246 1.00 88.19 100 LEU A C 1
ATOM 830 O O . LEU A 1 100 ? 8.422 -4.466 3.809 1.00 88.19 100 LEU A O 1
ATOM 834 N N . THR A 1 101 ? 9.794 -3.047 2.741 1.00 91.06 101 THR A N 1
ATOM 835 C CA . THR A 1 101 ? 8.907 -1.879 2.817 1.00 91.06 101 THR A CA 1
ATOM 836 C C . THR A 1 101 ? 7.691 -2.089 1.925 1.00 91.06 101 THR A C 1
ATOM 838 O O . THR A 1 101 ? 6.556 -1.928 2.381 1.00 91.06 101 THR A O 1
ATOM 841 N N . LEU A 1 102 ? 7.913 -2.527 0.680 1.00 91.06 102 LEU A N 1
ATOM 842 C CA . LEU A 1 102 ? 6.838 -2.893 -0.242 1.00 91.06 102 LEU A CA 1
ATOM 843 C C . LEU A 1 102 ? 5.969 -4.001 0.343 1.00 91.06 102 LEU A C 1
ATOM 845 O O . LEU A 1 102 ? 4.758 -3.816 0.467 1.00 91.06 102 LEU A O 1
ATOM 849 N N . LYS A 1 103 ? 6.579 -5.102 0.789 1.00 89.69 103 LYS A N 1
ATOM 850 C CA . LYS A 1 103 ? 5.874 -6.218 1.423 1.00 89.69 103 LYS A CA 1
ATOM 851 C C . LYS A 1 103 ? 4.989 -5.751 2.569 1.00 89.69 103 LYS A C 1
ATOM 853 O O . LYS A 1 103 ? 3.795 -6.047 2.575 1.00 89.69 103 LYS A O 1
ATOM 858 N N . THR A 1 104 ? 5.558 -4.973 3.485 1.00 90.19 104 THR A N 1
ATOM 859 C CA . THR A 1 104 ? 4.842 -4.468 4.659 1.00 90.19 104 THR A CA 1
ATOM 860 C C . THR A 1 104 ? 3.665 -3.593 4.254 1.00 90.19 104 THR A C 1
ATOM 862 O O . THR A 1 104 ? 2.539 -3.835 4.682 1.00 90.19 104 THR A O 1
ATOM 865 N N . SER A 1 105 ? 3.891 -2.632 3.358 1.00 91.25 105 SER A N 1
ATOM 866 C CA . SER A 1 105 ? 2.841 -1.721 2.896 1.00 91.25 105 SER A CA 1
ATOM 867 C C . SER A 1 105 ? 1.678 -2.449 2.207 1.00 91.25 105 SER A C 1
ATOM 869 O O . SER A 1 105 ? 0.513 -2.171 2.490 1.00 91.25 105 SER A O 1
ATOM 871 N N . VAL A 1 106 ? 1.976 -3.433 1.351 1.00 91.19 106 VAL A N 1
ATOM 872 C CA . VAL A 1 106 ? 0.972 -4.186 0.588 1.00 91.19 106 VAL A CA 1
ATOM 873 C C . VAL A 1 106 ? 0.206 -5.154 1.492 1.00 91.19 106 VAL A C 1
ATOM 875 O O . VAL A 1 106 ? -0.994 -5.340 1.297 1.00 91.19 106 VAL A O 1
ATOM 878 N N . GLN A 1 107 ? 0.854 -5.746 2.500 1.00 89.19 107 GLN A N 1
ATOM 879 C CA . GLN A 1 107 ? 0.180 -6.588 3.494 1.00 89.19 107 GLN A CA 1
ATOM 880 C C . GLN A 1 107 ? -0.710 -5.769 4.433 1.00 89.19 107 GLN A C 1
ATOM 882 O O . GLN A 1 107 ? -1.835 -6.181 4.714 1.00 89.19 107 GLN A O 1
ATOM 887 N N . MET A 1 108 ? -0.253 -4.591 4.871 1.00 90.38 108 MET A N 1
ATOM 888 C CA . MET A 1 108 ? -1.096 -3.657 5.620 1.00 90.38 108 MET A CA 1
ATOM 889 C C . MET A 1 108 ? -2.330 -3.275 4.795 1.00 90.38 108 MET A C 1
ATOM 891 O O . MET A 1 108 ? -3.443 -3.361 5.304 1.00 90.38 108 MET A O 1
ATOM 895 N N . LEU A 1 109 ? -2.153 -2.964 3.504 1.00 91.25 109 LEU A N 1
ATOM 896 C CA . LEU A 1 109 ? -3.255 -2.662 2.589 1.00 91.25 109 LEU A CA 1
ATOM 897 C C . LEU A 1 109 ? -4.222 -3.848 2.399 1.00 91.25 109 LEU A C 1
ATOM 899 O O . LEU A 1 109 ? -5.436 -3.645 2.410 1.00 91.25 109 LEU A O 1
ATOM 903 N N . GLU A 1 110 ? -3.717 -5.080 2.256 1.00 89.94 110 GLU A N 1
ATOM 904 C CA . GLU A 1 110 ? -4.538 -6.303 2.137 1.00 89.94 110 GLU A CA 1
ATOM 905 C C . GLU A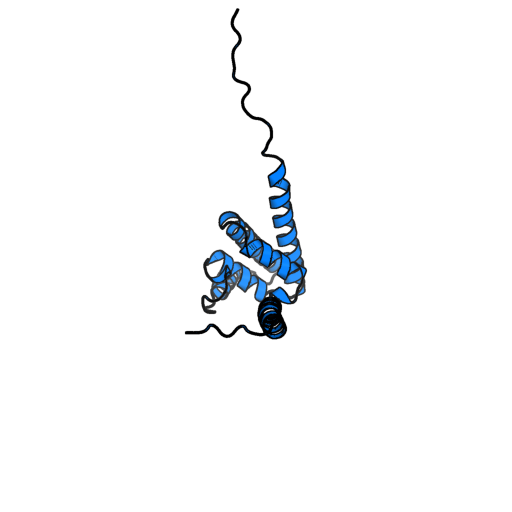 1 110 ? -5.467 -6.480 3.353 1.00 89.94 110 GLU A C 1
ATOM 907 O O . GLU A 1 110 ? -6.604 -6.927 3.196 1.00 89.94 110 GLU A O 1
ATOM 912 N N . ASN A 1 111 ? -5.013 -6.081 4.547 1.00 87.31 111 ASN A N 1
ATOM 913 C CA . ASN A 1 111 ? -5.762 -6.192 5.804 1.00 87.31 111 ASN A CA 1
ATOM 914 C C . ASN A 1 111 ? -6.724 -5.018 6.068 1.00 87.31 111 ASN A C 1
ATOM 916 O O . ASN A 1 111 ? -7.539 -5.085 6.991 1.00 87.31 111 ASN A O 1
ATOM 920 N N . CYS A 1 112 ? -6.657 -3.946 5.277 1.00 87.62 112 CYS A N 1
ATOM 921 C CA . CYS A 1 112 ? -7.573 -2.817 5.393 1.00 87.62 112 CYS A CA 1
ATOM 922 C C . CYS A 1 112 ? -9.002 -3.183 4.943 1.00 87.62 112 CYS A C 1
ATOM 924 O O . CYS A 1 112 ? -9.185 -3.999 4.037 1.00 87.62 112 CYS A O 1
ATOM 926 N N . PRO A 1 113 ? -10.043 -2.520 5.483 1.00 88.81 113 PRO A N 1
ATOM 927 C CA . PRO A 1 113 ? -11.397 -2.624 4.946 1.00 88.81 113 PRO A CA 1
ATOM 928 C C . PRO A 1 113 ? -11.461 -2.213 3.467 1.00 88.81 113 PRO A C 1
ATOM 930 O O . PRO A 1 113 ? -10.743 -1.312 3.031 1.00 88.81 113 PRO A O 1
ATOM 933 N N . GLN A 1 114 ? -12.381 -2.803 2.701 1.00 87.06 114 GLN A N 1
ATOM 934 C CA . GLN A 1 114 ? -12.491 -2.569 1.252 1.00 87.06 114 GLN A CA 1
ATOM 935 C C . GLN A 1 114 ? -12.712 -1.089 0.882 1.00 87.06 114 GLN A C 1
ATOM 937 O O . GLN A 1 114 ? -12.206 -0.612 -0.136 1.00 87.06 114 GLN A O 1
ATOM 942 N N . GLU A 1 115 ? -13.423 -0.335 1.726 1.00 86.25 115 GLU A N 1
ATOM 943 C CA . GLU A 1 115 ? -13.597 1.113 1.553 1.00 86.25 115 GLU A CA 1
ATOM 944 C C . GLU A 1 115 ? -12.253 1.856 1.609 1.00 86.25 115 GLU A C 1
ATOM 946 O O . GLU A 1 115 ? -11.976 2.717 0.773 1.00 86.25 115 GLU A O 1
ATOM 951 N N . MET A 1 116 ? -11.397 1.495 2.567 1.00 85.75 116 MET A N 1
ATOM 952 C CA . MET A 1 116 ? -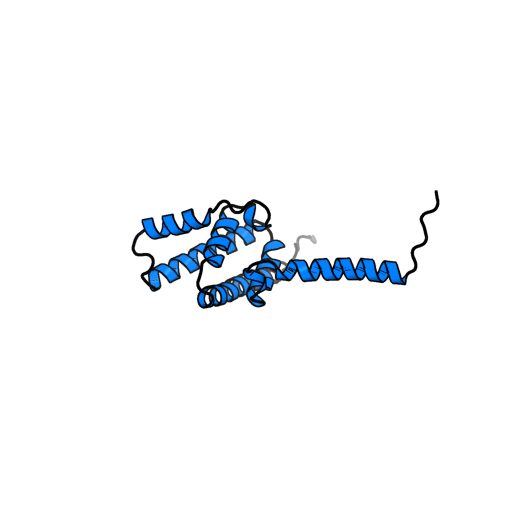10.064 2.070 2.712 1.00 85.75 116 MET A CA 1
ATOM 953 C C . MET A 1 116 ? -9.152 1.643 1.560 1.00 85.75 116 MET A C 1
ATOM 955 O O . MET A 1 116 ? -8.483 2.499 0.989 1.00 85.75 116 MET A O 1
ATOM 959 N N . GLN A 1 117 ? -9.178 0.369 1.155 1.00 89.50 117 GLN A N 1
ATOM 960 C CA . GLN A 1 117 ? -8.429 -0.106 -0.018 1.00 89.50 117 GLN A CA 1
ATOM 961 C C . GLN A 1 117 ? -8.770 0.710 -1.269 1.00 89.50 117 GLN A C 1
ATOM 963 O O . GLN A 1 117 ? -7.874 1.125 -1.998 1.00 89.50 117 GLN A O 1
ATOM 968 N N . SER A 1 118 ? -10.055 1.025 -1.467 1.00 86.62 118 SER A N 1
ATOM 969 C CA . SER A 1 118 ? -10.518 1.852 -2.587 1.00 86.62 118 SER A CA 1
ATOM 970 C C . SER A 1 118 ? -10.022 3.301 -2.497 1.00 86.62 118 SER A C 1
ATOM 972 O O . SER A 1 118 ? -9.651 3.893 -3.509 1.00 86.62 118 SER A O 1
ATOM 974 N N . LYS A 1 119 ? -10.017 3.906 -1.297 1.00 86.12 119 LYS A N 1
ATOM 975 C CA . LYS A 1 119 ? -9.472 5.263 -1.077 1.00 86.12 119 LYS A CA 1
ATOM 976 C C . LYS A 1 119 ? -7.977 5.302 -1.380 1.00 86.12 119 LYS A C 1
ATOM 978 O O . LYS A 1 119 ? -7.514 6.181 -2.099 1.00 86.12 119 LYS A O 1
ATOM 983 N N . ILE A 1 120 ? -7.255 4.306 -0.885 1.00 84.56 120 ILE A N 1
ATOM 984 C CA . ILE A 1 120 ? -5.819 4.179 -1.077 1.00 84.56 120 ILE A CA 1
ATOM 985 C C . ILE A 1 120 ? -5.478 3.930 -2.551 1.00 84.56 120 ILE A C 1
ATOM 987 O O . ILE A 1 120 ? -4.575 4.575 -3.070 1.00 84.56 120 ILE A O 1
ATOM 991 N N . ALA A 1 121 ? -6.230 3.083 -3.259 1.00 86.25 121 ALA A N 1
ATOM 992 C CA . ALA A 1 121 ? -6.029 2.838 -4.688 1.00 86.25 121 ALA A CA 1
ATOM 993 C C . ALA A 1 121 ? -6.069 4.133 -5.517 1.00 86.25 121 ALA A C 1
ATOM 995 O O . ALA A 1 121 ? -5.263 4.304 -6.432 1.00 86.25 121 ALA A O 1
ATOM 996 N N . ARG A 1 122 ? -6.967 5.069 -5.171 1.00 86.81 122 ARG A N 1
ATOM 997 C CA . ARG A 1 122 ? -7.016 6.396 -5.806 1.00 86.81 122 ARG A CA 1
ATOM 998 C C . ARG A 1 122 ? -5.783 7.231 -5.477 1.00 86.81 122 ARG A C 1
ATOM 1000 O O . ARG A 1 122 ? -5.196 7.784 -6.394 1.00 86.81 122 ARG A O 1
ATOM 1007 N N . SER A 1 123 ? -5.349 7.248 -4.218 1.00 84.06 123 SER A N 1
ATOM 1008 C CA . SER A 1 123 ? -4.134 7.967 -3.815 1.00 84.06 123 SER A CA 1
ATOM 1009 C C . SER A 1 123 ? -2.877 7.442 -4.526 1.00 84.06 123 SER A C 1
ATOM 1011 O O . SER A 1 123 ? -2.056 8.232 -4.982 1.00 84.06 123 SER A O 1
ATOM 1013 N N . ILE A 1 124 ? -2.739 6.119 -4.702 1.00 84.12 124 ILE A N 1
ATOM 1014 C CA . ILE A 1 124 ? -1.642 5.546 -5.503 1.00 84.12 124 ILE A CA 1
ATOM 1015 C C . ILE A 1 124 ? -1.745 6.016 -6.961 1.00 84.12 124 ILE A C 1
ATOM 1017 O O . ILE A 1 124 ? -0.739 6.381 -7.561 1.00 84.12 124 ILE A O 1
ATOM 1021 N N . ALA A 1 125 ? -2.949 6.006 -7.540 1.00 84.12 125 ALA A N 1
ATOM 1022 C CA . ALA A 1 125 ? -3.160 6.449 -8.915 1.00 84.12 125 ALA A CA 1
ATOM 1023 C C . ALA A 1 125 ? -2.821 7.938 -9.112 1.00 84.12 125 ALA A C 1
ATOM 1025 O O . ALA A 1 125 ? -2.235 8.284 -10.134 1.00 84.12 125 ALA A O 1
ATOM 1026 N N . GLU A 1 126 ? -3.139 8.791 -8.137 1.00 85.44 126 GLU A N 1
ATOM 1027 C CA . GLU A 1 126 ? -2.758 10.210 -8.115 1.00 85.44 126 GLU A CA 1
ATOM 1028 C C . GLU A 1 126 ? -1.233 10.371 -8.075 1.00 85.44 126 GLU A C 1
ATOM 1030 O O . GLU A 1 126 ? -0.676 11.017 -8.954 1.00 85.44 126 GLU A O 1
ATOM 1035 N N . LEU A 1 127 ? -0.536 9.677 -7.167 1.00 81.88 127 LEU A N 1
ATOM 1036 C CA . LEU A 1 127 ? 0.934 9.713 -7.098 1.00 81.88 127 LEU A CA 1
ATOM 1037 C C . LEU A 1 127 ? 1.618 9.246 -8.388 1.00 81.88 127 LEU A C 1
ATOM 1039 O O . LEU A 1 127 ? 2.656 9.775 -8.786 1.00 81.88 127 LEU A O 1
ATOM 1043 N N . ILE A 1 128 ? 1.056 8.226 -9.036 1.00 81.12 128 ILE A N 1
ATOM 1044 C CA . ILE A 1 128 ? 1.533 7.750 -10.336 1.00 81.12 128 ILE A CA 1
ATOM 1045 C C . ILE A 1 128 ? 1.318 8.822 -11.405 1.00 81.12 128 ILE A C 1
ATOM 1047 O O . ILE A 1 128 ? 2.207 9.048 -12.225 1.00 81.12 128 ILE A O 1
ATOM 1051 N N . ASN A 1 129 ? 0.153 9.469 -11.409 1.00 82.06 129 ASN A N 1
ATOM 1052 C CA . ASN A 1 129 ? -0.157 10.523 -12.364 1.00 82.06 129 ASN A CA 1
ATOM 1053 C C . ASN A 1 129 ? 0.769 11.732 -12.189 1.00 82.06 129 ASN A C 1
ATOM 1055 O O . ASN A 1 129 ? 1.264 12.249 -13.185 1.00 82.06 129 ASN A O 1
ATOM 1059 N N . ASP A 1 130 ? 1.069 12.117 -10.950 1.00 81.25 130 ASP A N 1
ATOM 1060 C CA . ASP A 1 130 ? 2.006 13.200 -10.643 1.00 81.25 130 ASP A CA 1
ATOM 1061 C C . ASP A 1 130 ? 3.418 12.871 -11.146 1.00 81.25 130 ASP A C 1
ATOM 1063 O O . ASP A 1 130 ? 4.074 13.697 -11.778 1.00 81.25 130 ASP A O 1
ATOM 1067 N N . LYS A 1 131 ? 3.877 11.626 -10.959 1.00 74.50 131 LYS A N 1
ATOM 1068 C CA . LYS A 1 131 ? 5.177 11.191 -11.487 1.00 74.50 131 LYS A CA 1
ATOM 1069 C C . LYS A 1 131 ? 5.235 11.207 -13.016 1.00 74.50 131 LYS A C 1
ATOM 1071 O O . LYS A 1 131 ? 6.269 11.559 -13.576 1.00 74.50 131 LYS A O 1
ATOM 1076 N N . LEU A 1 132 ? 4.161 10.796 -13.691 1.00 70.75 132 LEU A N 1
ATOM 1077 C CA . LEU A 1 132 ? 4.094 10.831 -15.155 1.00 70.75 132 LEU A CA 1
ATOM 1078 C C . LEU A 1 132 ? 3.994 12.270 -15.682 1.00 70.75 132 LEU A C 1
ATOM 1080 O O . LEU A 1 132 ? 4.611 12.580 -16.698 1.00 70.75 132 LEU A O 1
ATOM 1084 N N . GLY A 1 133 ? 3.268 13.146 -14.983 1.00 64.25 133 GLY A N 1
ATOM 1085 C CA . GLY A 1 133 ? 3.142 14.566 -15.317 1.00 64.25 133 GLY A CA 1
ATOM 1086 C C . GLY A 1 133 ? 4.477 15.307 -15.253 1.00 64.25 133 GLY A C 1
ATOM 1087 O O . GLY A 1 133 ? 4.813 16.022 -16.188 1.00 64.25 133 GLY A O 1
ATOM 1088 N N . ASN A 1 134 ? 5.286 15.045 -14.225 1.00 56.28 134 ASN A N 1
ATOM 1089 C CA . ASN A 1 134 ? 6.594 15.686 -14.049 1.00 56.28 134 ASN A CA 1
ATOM 1090 C C . ASN A 1 134 ? 7.675 15.227 -15.048 1.00 56.28 134 ASN A C 1
ATOM 1092 O O . ASN A 1 134 ? 8.765 15.785 -15.043 1.00 56.28 134 ASN A O 1
ATOM 1096 N N . SER A 1 135 ? 7.420 14.208 -15.879 1.00 49.94 135 SER A N 1
ATOM 1097 C CA . SER A 1 135 ? 8.403 13.728 -16.868 1.00 49.94 135 SER A CA 1
ATOM 1098 C C . SER A 1 135 ? 8.473 14.565 -18.152 1.00 49.94 135 SER A C 1
ATOM 1100 O O . SER A 1 135 ? 9.327 14.296 -18.987 1.00 49.94 135 SER A O 1
ATOM 1102 N N . TYR A 1 136 ? 7.592 15.560 -18.312 1.00 49.94 136 TYR A N 1
ATOM 1103 C CA . TYR A 1 136 ? 7.527 16.420 -19.501 1.00 49.94 136 TYR A CA 1
ATOM 1104 C C . TYR A 1 136 ? 8.160 17.809 -19.316 1.00 49.94 136 TYR A C 1
ATOM 1106 O O . TYR A 1 136 ? 8.279 18.529 -20.301 1.00 49.94 136 TYR A O 1
ATOM 1114 N N . ASP A 1 137 ? 8.578 18.171 -18.099 1.00 50.78 137 ASP A N 1
ATOM 1115 C CA . ASP A 1 137 ? 9.074 19.520 -17.770 1.00 50.78 137 ASP A CA 1
ATOM 1116 C C . ASP A 1 137 ? 10.615 19.605 -17.632 1.00 50.78 137 ASP A C 1
ATOM 1118 O O . ASP A 1 137 ? 11.124 20.655 -17.254 1.00 50.78 137 ASP A O 1
ATOM 1122 N N . ASP A 1 138 ? 11.373 18.535 -17.923 1.00 50.25 138 ASP A N 1
ATOM 1123 C CA . ASP A 1 138 ? 12.849 18.494 -17.756 1.00 50.25 138 ASP A CA 1
ATOM 1124 C C . ASP A 1 138 ? 13.632 18.478 -19.091 1.00 50.25 138 ASP A C 1
ATOM 1126 O O . ASP A 1 138 ? 14.837 18.253 -19.100 1.00 50.25 138 ASP A O 1
ATOM 1130 N N . ASP A 1 139 ? 12.959 18.736 -20.221 1.00 51.22 139 ASP A N 1
ATOM 1131 C CA . ASP A 1 139 ? 13.560 18.791 -21.569 1.00 51.22 139 ASP A CA 1
ATOM 1132 C C . ASP A 1 139 ? 13.574 20.231 -22.156 1.00 51.22 139 ASP A C 1
ATOM 1134 O O . ASP A 1 139 ? 13.370 20.411 -23.359 1.00 51.22 139 ASP A O 1
ATOM 1138 N N . GLU A 1 140 ? 13.804 21.277 -21.347 1.00 50.84 140 GLU A N 1
ATOM 1139 C CA . GLU A 1 140 ? 14.041 22.647 -21.856 1.00 50.84 140 GLU A CA 1
ATOM 1140 C C . GLU A 1 140 ? 15.537 23.029 -21.856 1.00 50.84 140 GLU A C 1
ATOM 1142 O O . GLU A 1 140 ? 16.108 23.487 -20.871 1.00 50.84 140 GLU A O 1
ATOM 1147 N N . GLU A 1 141 ? 16.093 22.819 -23.052 1.00 54.47 141 GLU A N 1
ATOM 1148 C CA . GLU A 1 141 ? 17.167 23.522 -23.767 1.00 54.47 141 GLU A CA 1
ATOM 1149 C C . GLU A 1 141 ? 18.646 23.372 -23.357 1.00 54.47 141 GLU A C 1
ATOM 1151 O O . GLU A 1 141 ? 19.139 23.817 -22.324 1.00 54.47 141 GLU A O 1
ATOM 1156 N N . LEU A 1 142 ? 19.340 22.750 -24.316 1.00 53.59 142 LEU A N 1
ATOM 1157 C CA . LEU A 1 142 ? 20.770 22.585 -24.511 1.00 53.59 142 LEU A CA 1
ATOM 1158 C C . LEU A 1 142 ? 21.477 23.930 -24.735 1.00 53.59 142 LEU A C 1
ATOM 1160 O O . LEU A 1 142 ? 21.021 24.740 -25.534 1.00 53.59 142 LEU A O 1
ATOM 1164 N N . ASP A 1 143 ? 22.624 24.065 -24.072 1.00 57.31 143 ASP A N 1
ATOM 1165 C CA . ASP A 1 143 ? 23.819 24.856 -24.391 1.00 57.31 143 ASP A CA 1
ATOM 1166 C C . ASP A 1 143 ? 23.777 25.710 -25.681 1.00 57.31 143 ASP A C 1
ATOM 1168 O O . ASP A 1 143 ? 23.985 25.206 -26.787 1.00 57.31 143 ASP A O 1
ATOM 1172 N N . GLU A 1 144 ? 23.640 27.032 -25.525 1.00 56.56 144 GLU A N 1
ATOM 1173 C CA . GLU A 1 144 ? 24.195 28.011 -26.472 1.00 56.56 144 GLU A CA 1
ATOM 1174 C C . GLU A 1 144 ? 25.530 28.535 -25.916 1.00 56.56 144 GLU A C 1
ATOM 1176 O O . GLU A 1 144 ? 25.615 29.649 -25.405 1.00 56.56 144 GLU A O 1
ATOM 1181 N N . ASP A 1 145 ? 26.574 27.711 -26.013 1.00 64.38 145 ASP A N 1
ATOM 1182 C CA . ASP A 1 145 ? 27.947 28.201 -26.129 1.00 64.38 145 ASP A CA 1
ATOM 1183 C C . ASP A 1 145 ? 28.385 27.910 -27.571 1.00 64.38 145 ASP A C 1
ATOM 1185 O O . ASP A 1 145 ? 28.625 26.757 -27.922 1.00 64.38 145 ASP A O 1
ATOM 1189 N N . ASP A 1 146 ? 28.462 28.936 -28.416 1.00 55.78 146 ASP A N 1
ATOM 1190 C CA . ASP A 1 146 ? 29.599 29.060 -29.326 1.00 55.78 146 ASP A CA 1
ATOM 1191 C C . ASP A 1 146 ? 29.739 30.499 -29.837 1.00 55.78 146 ASP A C 1
ATOM 1193 O O . ASP A 1 146 ? 28.788 31.168 -30.248 1.00 55.78 146 ASP A O 1
ATOM 1197 N N . ASP A 1 147 ? 30.988 30.933 -29.725 1.00 64.25 147 ASP A N 1
ATOM 1198 C CA . ASP A 1 147 ? 31.593 32.198 -30.094 1.00 64.25 147 ASP A CA 1
ATOM 1199 C C . ASP A 1 147 ? 31.259 32.678 -31.515 1.00 64.25 147 ASP A C 1
ATOM 1201 O O . ASP A 1 147 ? 31.199 31.891 -32.455 1.00 64.25 147 ASP A O 1
ATOM 1205 N N . ASP A 1 148 ? 31.229 33.999 -31.702 1.00 59.12 148 ASP A N 1
ATOM 1206 C CA . ASP A 1 148 ? 31.818 34.587 -32.907 1.00 59.12 148 ASP A CA 1
ATOM 1207 C C . ASP A 1 148 ? 32.554 35.887 -32.535 1.00 59.12 148 ASP A C 1
ATOM 1209 O O . ASP A 1 148 ? 31.970 36.880 -32.088 1.00 59.12 148 ASP A O 1
ATOM 1213 N N . GLU A 1 149 ? 33.879 35.814 -32.685 1.00 64.50 149 GLU A N 1
ATOM 1214 C CA . GLU A 1 149 ? 34.856 36.902 -32.650 1.00 64.50 149 GLU A CA 1
ATOM 1215 C C . GLU A 1 149 ? 34.572 37.952 -33.747 1.00 64.50 149 GLU A C 1
ATOM 1217 O O . GLU A 1 149 ? 34.431 37.588 -34.912 1.00 64.50 149 GLU A O 1
ATOM 1222 N N . GLU A 1 150 ? 34.591 39.251 -33.403 1.00 58.62 150 GLU A N 1
ATOM 1223 C CA . GLU A 1 150 ? 35.370 40.308 -34.104 1.00 58.62 150 GLU A CA 1
ATOM 1224 C C . GLU A 1 150 ? 35.397 41.646 -33.337 1.00 58.62 150 GLU A C 1
ATOM 1226 O O . GLU A 1 150 ? 34.322 42.186 -32.981 1.00 58.62 150 GLU A O 1
#

Sequence (150 aa):
MPYLNLPIKMVKLFVSAKEYKKVFMDYRRWYDKDPILSKAMGILETSDDKFQIQVALNLIKVIIEHNIETNTFNTVEDILKAVDEGRCEKGNERWYDIDLTLKTSVQMLENCPQEMQSKIARSIAELINDKLGNSYDDDEELDEDDDDEE